Protein AF-A0A5S4SZH8-F1 (afdb_monomer)

Solvent-accessible surface area (backbone atoms only — not comparable to full-atom values): 5909 Å² total; per-residue (Å²): 107,88,93,47,60,58,50,59,39,38,87,80,72,43,78,50,62,31,69,68,38,47,53,33,30,76,71,68,37,63,52,30,41,37,55,54,35,24,40,46,24,41,41,71,73,55,36,64,82,75,85,69,84,72,64,98,80,58,86,76,79,76,76,56,67,66,58,53,10,47,53,42,17,24,72,74,69,75,52,72,50,57,67,59,53,52,50,51,52,54,49,51,51,56,67,70,68,68,79,127

Sequence (100 aa):
MGHRLGFTDPVRKIIALRVDVYDGMCNGEKEHQYTAAHELGHMVMHGEMVFARLEKNNPMGIVNVEVEADDFAVELLGFSSPAQEDMLHKLLARLTGRKK

pLDDT: mean 84.36, std 17.2, range [44.84, 98.44]

Radius of gyration: 17.03 Å; Cα contacts (8 Å, |Δi|>4): 103; chains: 1; bounding box: 46×29×55 Å

Secondary structure (DSSP, 8-state):
-TT-SEEEETTTTEEEE-HHHHHHHHTT-HHHHHHHHHHHHHHHHSSS-------TT-TT----HHHHHHHHHHHHHSS--HHHHHHHHHHHHHHHT---

Mean predicted aligned error: 7.77 Å

Foldseek 3Di:
DPPDQWAEDLQVRDTGGDPVLVVCCVVVNLQSLLSSQLNVQCNPVVSDPPPDDDPPPDPCPDDDSSVSSQVRSCVVPVDHRPVVVVVVVVVVCVVVVPDD

Structure (mmCIF, N/CA/C/O backbone):
data_AF-A0A5S4SZH8-F1
#
_entry.id   AF-A0A5S4SZH8-F1
#
loop_
_atom_site.group_PDB
_atom_site.id
_atom_site.type_symbol
_atom_site.label_atom_id
_atom_site.label_alt_id
_atom_site.label_comp_id
_atom_site.label_asym_id
_atom_site.label_entity_id
_atom_site.label_seq_id
_atom_site.pdbx_PDB_ins_code
_atom_site.Cartn_x
_atom_site.Cartn_y
_atom_site.Cartn_z
_atom_site.occupancy
_atom_site.B_iso_or_equiv
_atom_site.auth_seq_id
_atom_site.auth_comp_id
_atom_site.auth_asym_id
_atom_site.auth_atom_id
_atom_site.pdbx_PDB_model_num
ATOM 1 N N . MET A 1 1 ? -0.356 -16.792 -2.272 1.00 62.59 1 MET A N 1
ATOM 2 C CA . MET A 1 1 ? 0.729 -15.870 -1.862 1.00 62.59 1 MET A CA 1
ATOM 3 C C . MET A 1 1 ? 1.184 -16.059 -0.403 1.00 62.59 1 MET A C 1
ATOM 5 O O . MET A 1 1 ? 1.797 -15.156 0.143 1.00 62.59 1 MET A O 1
ATOM 9 N N . GLY A 1 2 ? 0.985 -17.223 0.242 1.00 73.50 2 GLY A N 1
ATOM 10 C CA . GLY A 1 2 ? 1.440 -17.431 1.631 1.00 73.50 2 GLY A CA 1
ATOM 11 C C . GLY A 1 2 ? 1.000 -16.301 2.575 1.00 73.50 2 GLY A C 1
ATOM 12 O O . GLY A 1 2 ? -0.142 -15.856 2.506 1.00 73.50 2 GLY A O 1
ATOM 13 N N . HIS A 1 3 ? 1.930 -15.800 3.391 1.00 79.81 3 HIS A N 1
ATOM 14 C CA . HIS A 1 3 ? 1.705 -14.670 4.302 1.00 79.81 3 HIS A CA 1
ATOM 15 C C . HIS A 1 3 ? 1.790 -13.280 3.646 1.00 79.81 3 HIS A C 1
ATOM 17 O O . HIS A 1 3 ? 1.555 -12.289 4.328 1.00 79.81 3 HIS A O 1
ATOM 23 N N . ARG A 1 4 ? 2.116 -13.179 2.350 1.00 84.62 4 ARG A N 1
ATOM 24 C CA . ARG A 1 4 ? 2.233 -11.887 1.657 1.00 84.62 4 ARG A CA 1
ATOM 25 C C . ARG A 1 4 ? 0.856 -11.372 1.240 1.00 84.62 4 ARG A C 1
ATOM 27 O O . ARG A 1 4 ? 0.045 -12.145 0.718 1.00 84.62 4 ARG A O 1
ATOM 34 N N . LEU A 1 5 ? 0.617 -10.088 1.494 1.00 89.19 5 LEU A N 1
ATOM 35 C CA . LEU A 1 5 ? -0.605 -9.371 1.114 1.00 89.19 5 LEU A CA 1
ATOM 36 C C . LEU A 1 5 ? -0.531 -8.876 -0.339 1.00 89.19 5 LEU A C 1
ATOM 38 O O . LEU A 1 5 ? -1.515 -8.961 -1.070 1.00 89.19 5 LEU A O 1
ATOM 42 N N . GLY A 1 6 ? 0.661 -8.469 -0.775 1.00 92.25 6 GLY A N 1
ATOM 43 C CA . GLY A 1 6 ? 0.991 -8.109 -2.147 1.00 92.25 6 GLY A CA 1
ATOM 44 C C . GLY A 1 6 ? 2.453 -8.417 -2.469 1.00 92.25 6 GLY A C 1
ATOM 45 O O . GLY A 1 6 ? 3.190 -8.958 -1.635 1.00 92.25 6 GLY A O 1
ATOM 46 N N . PHE A 1 7 ? 2.835 -8.176 -3.719 1.00 93.06 7 PHE A N 1
ATOM 47 C CA . PHE A 1 7 ? 4.221 -7.951 -4.103 1.00 93.06 7 PHE A CA 1
ATOM 48 C C . PHE A 1 7 ? 4.300 -7.086 -5.359 1.00 93.06 7 PHE A C 1
ATOM 50 O O . PHE A 1 7 ? 3.439 -7.156 -6.246 1.00 93.06 7 PHE A O 1
ATOM 57 N N . THR A 1 8 ? 5.420 -6.384 -5.477 1.00 91.69 8 THR A N 1
ATOM 58 C CA . THR A 1 8 ? 5.789 -5.610 -6.656 1.00 91.69 8 THR A CA 1
ATOM 59 C C . THR A 1 8 ? 7.061 -6.162 -7.285 1.00 91.69 8 THR A C 1
ATOM 61 O O . THR A 1 8 ? 8.057 -6.410 -6.609 1.00 91.69 8 THR A O 1
ATOM 64 N N . ASP A 1 9 ? 7.030 -6.365 -8.602 1.00 89.12 9 ASP A N 1
ATOM 65 C CA . ASP A 1 9 ? 8.202 -6.613 -9.442 1.00 89.12 9 ASP A CA 1
ATOM 66 C C . ASP A 1 9 ? 8.384 -5.405 -10.374 1.00 89.12 9 ASP A C 1
ATOM 68 O O . ASP A 1 9 ? 7.746 -5.329 -11.436 1.00 89.12 9 ASP A O 1
ATOM 72 N N . PRO A 1 10 ? 9.241 -4.440 -9.994 1.00 83.69 10 PRO A N 1
ATOM 73 C CA . PRO A 1 10 ? 9.403 -3.217 -10.763 1.00 83.69 10 PRO A CA 1
ATOM 74 C C . PRO A 1 10 ? 10.150 -3.423 -12.090 1.00 83.69 10 PRO A C 1
ATOM 76 O O . PRO A 1 10 ? 10.028 -2.593 -12.994 1.00 83.69 10 PRO A O 1
ATOM 79 N N . VAL A 1 11 ? 10.879 -4.537 -12.248 1.00 84.19 11 VAL A N 1
ATOM 80 C CA . VAL A 1 11 ? 11.571 -4.902 -13.497 1.00 84.19 11 VAL A CA 1
ATOM 81 C C . VAL A 1 11 ? 10.565 -5.420 -14.517 1.00 84.19 11 VAL A C 1
ATOM 83 O O . VAL A 1 11 ? 10.587 -5.015 -15.677 1.00 84.19 11 VAL A O 1
ATOM 86 N N . ARG A 1 12 ? 9.652 -6.296 -14.088 1.00 88.00 12 ARG A N 1
ATOM 87 C CA . ARG A 1 12 ? 8.589 -6.840 -14.947 1.00 88.00 12 ARG A CA 1
ATOM 88 C C . ARG A 1 12 ? 7.373 -5.926 -15.068 1.00 88.00 12 ARG A C 1
ATOM 90 O O . ARG A 1 12 ? 6.470 -6.251 -15.832 1.00 88.00 12 ARG A O 1
ATOM 97 N N . LYS A 1 13 ? 7.351 -4.810 -14.332 1.00 88.94 13 LYS A N 1
ATOM 98 C CA . LYS A 1 13 ? 6.219 -3.876 -14.236 1.00 88.94 13 LYS A CA 1
ATOM 99 C C . LYS A 1 13 ? 4.933 -4.577 -13.785 1.00 88.94 13 LYS A C 1
ATOM 101 O O . LYS A 1 13 ? 3.859 -4.353 -14.334 1.00 88.94 13 LYS A O 1
ATOM 106 N N . ILE A 1 14 ? 5.056 -5.439 -12.774 1.00 93.69 14 ILE A N 1
ATOM 107 C CA . ILE A 1 14 ? 3.942 -6.196 -12.194 1.00 93.69 14 ILE A CA 1
ATOM 108 C C . ILE A 1 14 ? 3.704 -5.734 -10.759 1.00 93.69 14 ILE A C 1
ATOM 110 O O . ILE A 1 14 ? 4.625 -5.740 -9.948 1.00 93.69 14 ILE A O 1
ATOM 114 N N . ILE A 1 15 ? 2.450 -5.411 -10.447 1.00 95.38 15 ILE A N 1
ATOM 115 C CA . ILE A 1 15 ? 1.922 -5.387 -9.080 1.00 95.38 15 ILE A CA 1
ATOM 116 C C . ILE A 1 15 ? 0.943 -6.549 -8.981 1.00 95.38 15 ILE A C 1
ATOM 118 O O . ILE A 1 15 ? 0.078 -6.711 -9.846 1.00 95.38 15 ILE A O 1
ATOM 122 N N . ALA A 1 16 ? 1.078 -7.370 -7.948 1.00 96.06 16 ALA A N 1
ATOM 123 C CA . ALA A 1 16 ? 0.172 -8.476 -7.705 1.00 96.06 16 ALA A CA 1
ATOM 124 C C . ALA A 1 16 ? -0.292 -8.457 -6.250 1.00 96.06 16 ALA A C 1
ATOM 126 O O . ALA A 1 16 ? 0.514 -8.512 -5.325 1.00 96.06 16 ALA A O 1
ATOM 127 N N . LEU A 1 17 ? -1.606 -8.426 -6.058 1.00 97.06 17 LEU A N 1
ATOM 128 C CA . LEU A 1 17 ? -2.243 -8.462 -4.746 1.00 97.06 17 LEU A CA 1
ATOM 129 C C . LEU A 1 17 ? -2.835 -9.848 -4.498 1.00 97.06 17 LEU A C 1
ATOM 131 O O . LEU A 1 17 ? -3.239 -10.551 -5.433 1.00 97.06 17 LEU A O 1
ATOM 135 N N . ARG A 1 18 ? -2.900 -10.255 -3.230 1.00 96.88 18 ARG A N 1
ATOM 136 C CA . ARG A 1 18 ? -3.698 -11.417 -2.837 1.00 96.88 18 ARG A CA 1
ATOM 137 C C . ARG A 1 18 ? -5.173 -11.097 -3.092 1.00 96.88 18 ARG A C 1
ATOM 139 O O . ARG A 1 18 ? -5.583 -9.949 -2.976 1.00 96.88 18 ARG A O 1
ATOM 146 N N . VAL A 1 19 ? -5.957 -12.101 -3.480 1.00 97.06 19 VAL A N 1
ATOM 147 C CA . VAL A 1 19 ? -7.336 -11.887 -3.957 1.00 97.06 19 VAL A CA 1
ATOM 148 C C . VAL A 1 19 ? -8.224 -11.161 -2.938 1.00 97.06 19 VAL A C 1
ATOM 150 O O . VAL A 1 19 ? -8.939 -10.245 -3.308 1.00 97.06 19 VAL A O 1
ATOM 153 N N . ASP A 1 20 ? -8.100 -11.490 -1.653 1.00 96.62 20 ASP A N 1
ATOM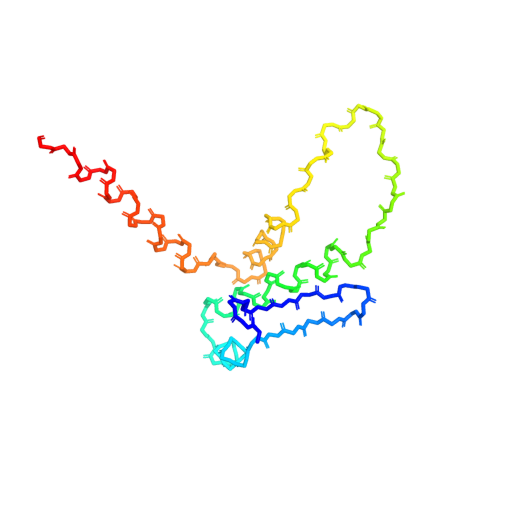 154 C CA . ASP A 1 20 ? -8.820 -10.833 -0.556 1.00 96.62 20 ASP A CA 1
ATOM 155 C C . ASP A 1 20 ? -8.425 -9.358 -0.387 1.00 96.62 20 ASP A C 1
ATOM 157 O O . ASP A 1 20 ? -9.284 -8.513 -0.156 1.00 96.62 20 ASP A O 1
ATOM 161 N N . VAL A 1 21 ? -7.140 -9.038 -0.554 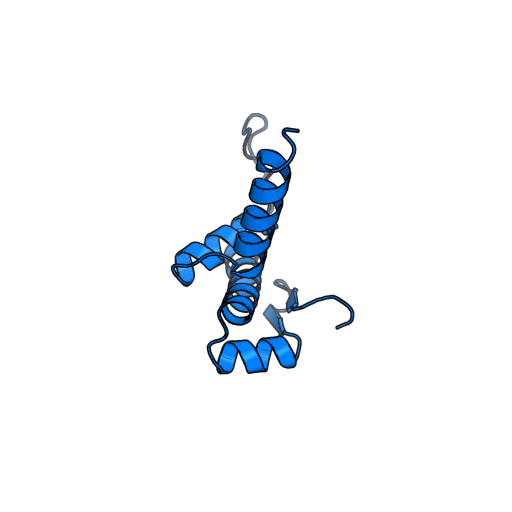1.00 97.31 21 VAL A N 1
ATOM 162 C CA . VAL A 1 21 ? -6.635 -7.658 -0.532 1.00 97.31 21 VAL A CA 1
ATOM 163 C C . VAL A 1 21 ? -7.134 -6.887 -1.751 1.00 97.31 21 VAL A C 1
ATOM 165 O O . VAL A 1 21 ? -7.554 -5.743 -1.621 1.00 97.31 21 VAL A O 1
ATOM 168 N N . TYR A 1 22 ? -7.124 -7.501 -2.936 1.00 97.75 22 TYR A N 1
ATOM 169 C CA . TYR A 1 22 ? -7.665 -6.880 -4.145 1.00 97.75 22 TYR A CA 1
ATOM 170 C C . TYR A 1 22 ? -9.159 -6.567 -3.991 1.00 97.75 22 TYR A C 1
ATOM 172 O O . TYR A 1 22 ? -9.570 -5.424 -4.189 1.00 97.75 22 TYR A O 1
ATOM 180 N N . ASP A 1 23 ? -9.955 -7.552 -3.574 1.00 98.31 23 ASP A N 1
ATOM 181 C CA . ASP A 1 23 ? -11.397 -7.395 -3.385 1.00 98.31 23 ASP A CA 1
ATOM 182 C C . ASP A 1 23 ? -11.699 -6.340 -2.314 1.00 98.31 23 ASP A C 1
ATOM 184 O O . ASP A 1 23 ? -12.528 -5.454 -2.522 1.00 98.31 23 ASP A O 1
ATOM 188 N N . GLY A 1 24 ? -10.991 -6.376 -1.183 1.00 98.31 24 GLY A N 1
ATOM 189 C CA . GLY A 1 24 ? -11.159 -5.394 -0.118 1.00 98.31 24 GLY A CA 1
ATOM 190 C C . GLY A 1 24 ? -10.734 -3.982 -0.528 1.00 98.31 24 GLY A C 1
ATOM 191 O O . GLY A 1 24 ? -11.440 -3.023 -0.220 1.00 98.31 24 GLY A O 1
ATOM 192 N N . MET A 1 25 ? -9.651 -3.831 -1.299 1.00 97.94 25 MET A N 1
ATOM 193 C CA . MET A 1 25 ? -9.267 -2.548 -1.901 1.00 97.94 25 MET A CA 1
ATOM 194 C C . MET A 1 25 ? -10.399 -2.014 -2.788 1.00 97.94 25 MET A C 1
ATOM 196 O O . MET A 1 25 ? -10.787 -0.852 -2.649 1.00 97.94 25 MET A O 1
ATOM 200 N N . CYS A 1 26 ? -10.953 -2.853 -3.671 1.00 98.12 26 CYS A N 1
ATOM 201 C CA . CYS A 1 26 ? -12.075 -2.494 -4.542 1.00 98.12 26 CYS A CA 1
ATOM 202 C C . CYS A 1 26 ? -13.347 -2.134 -3.757 1.00 98.12 26 CYS A C 1
ATOM 204 O O . CYS A 1 26 ? -14.111 -1.278 -4.199 1.00 98.12 26 CYS A O 1
ATOM 206 N N . ASN A 1 27 ? -13.547 -2.733 -2.583 1.00 98.38 27 ASN A N 1
ATOM 207 C CA . ASN A 1 27 ? -14.667 -2.448 -1.683 1.00 98.38 27 ASN A CA 1
ATOM 208 C C . ASN A 1 27 ? -14.440 -1.233 -0.763 1.00 98.38 27 ASN A C 1
ATOM 210 O O . ASN A 1 27 ? -15.333 -0.876 0.005 1.00 98.38 27 ASN A O 1
ATOM 214 N N . GLY A 1 28 ? -13.279 -0.575 -0.832 1.00 97.75 28 GLY A N 1
ATOM 215 C CA . GLY A 1 28 ? -12.978 0.615 -0.032 1.00 97.75 28 GLY A CA 1
ATOM 216 C C . GLY A 1 28 ? -12.443 0.327 1.373 1.00 97.75 28 GLY A C 1
ATOM 217 O O . GLY A 1 28 ? -12.486 1.198 2.242 1.00 97.75 28 GLY A O 1
ATOM 218 N N . GLU A 1 29 ? -11.939 -0.880 1.625 1.00 98.06 29 GLU A N 1
ATOM 219 C CA . GLU A 1 29 ? -11.314 -1.224 2.899 1.00 98.06 29 GLU A CA 1
ATOM 220 C C . GLU A 1 29 ? -9.945 -0.548 3.016 1.00 98.06 29 GLU A C 1
ATOM 222 O O . GLU A 1 29 ? -9.011 -0.859 2.277 1.00 98.06 29 GLU A O 1
ATOM 227 N N . LYS A 1 30 ? -9.820 0.377 3.974 1.00 97.94 30 LYS A N 1
ATOM 228 C CA . LYS A 1 30 ? -8.646 1.249 4.116 1.00 97.94 30 LYS A CA 1
ATOM 229 C C . LYS A 1 30 ? -7.313 0.504 4.206 1.00 97.94 30 LYS A C 1
ATOM 231 O O . LYS A 1 30 ? -6.363 0.909 3.552 1.00 97.94 30 LYS A O 1
ATOM 236 N N . GLU A 1 31 ? -7.232 -0.589 4.965 1.00 97.56 31 GLU A N 1
ATOM 237 C CA . GLU A 1 31 ? -5.983 -1.364 5.089 1.00 97.56 31 GLU A CA 1
ATOM 238 C C . GLU A 1 31 ? -5.552 -1.977 3.749 1.00 97.56 31 GLU A C 1
ATOM 240 O O . GLU A 1 31 ? -4.372 -2.004 3.398 1.00 97.56 31 GLU A O 1
ATOM 245 N N . HIS A 1 32 ? -6.520 -2.439 2.962 1.00 98.25 32 HIS A N 1
ATOM 246 C CA . HIS A 1 32 ? -6.259 -3.022 1.655 1.00 98.25 32 HIS A CA 1
ATOM 247 C C . HIS A 1 32 ? -5.936 -1.954 0.604 1.00 98.25 32 HIS A C 1
ATOM 249 O O . HIS A 1 32 ? -5.044 -2.161 -0.217 1.00 98.25 32 HIS A O 1
ATOM 255 N N . GLN A 1 33 ? -6.580 -0.784 0.674 1.00 98.44 33 GLN A N 1
ATOM 256 C CA . GLN A 1 33 ? -6.192 0.391 -0.113 1.00 98.44 33 GLN A CA 1
ATOM 257 C C . GLN A 1 33 ? -4.760 0.831 0.203 1.00 98.44 33 GLN A C 1
ATOM 259 O O . 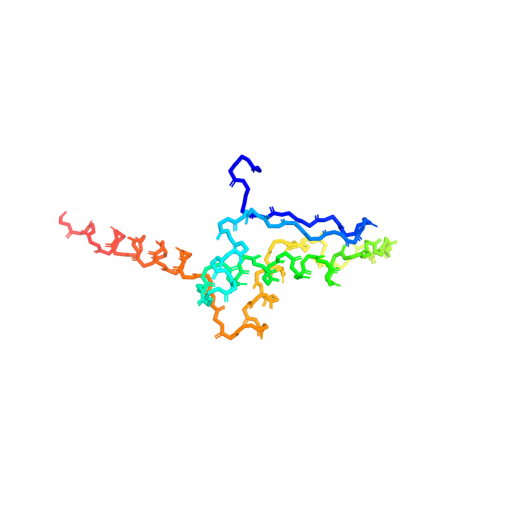GLN A 1 33 ? -3.979 1.050 -0.720 1.00 98.44 33 GLN A O 1
ATOM 264 N N . TYR A 1 34 ? -4.406 0.892 1.489 1.00 98.31 34 TYR A N 1
ATOM 265 C CA . TYR A 1 34 ? -3.054 1.201 1.946 1.00 98.31 34 TYR A CA 1
ATOM 266 C C . TYR A 1 34 ? -2.039 0.194 1.398 1.00 98.31 34 TYR A C 1
ATOM 268 O O . TYR A 1 34 ? -1.049 0.587 0.791 1.00 98.31 34 TYR A O 1
ATOM 276 N N . THR A 1 35 ? -2.329 -1.106 1.515 1.00 97.62 35 THR A N 1
ATOM 277 C CA . THR A 1 35 ? -1.467 -2.173 0.981 1.00 97.62 35 THR A CA 1
ATOM 278 C C . THR A 1 35 ? -1.236 -2.013 -0.525 1.00 97.62 35 THR A C 1
ATOM 280 O O . THR A 1 35 ? -0.112 -2.128 -1.000 1.00 97.62 35 THR A O 1
ATOM 283 N N . ALA A 1 36 ? -2.282 -1.723 -1.301 1.00 97.88 36 ALA A N 1
ATOM 284 C CA . ALA A 1 36 ? -2.143 -1.521 -2.740 1.00 97.88 36 ALA A CA 1
ATOM 285 C C . ALA A 1 36 ? -1.350 -0.253 -3.095 1.00 97.88 36 ALA A C 1
ATOM 287 O O . ALA A 1 36 ? -0.561 -0.267 -4.040 1.00 97.88 36 ALA A O 1
ATOM 288 N N . ALA A 1 37 ? -1.541 0.831 -2.339 1.00 98.00 37 ALA A N 1
ATOM 289 C CA . ALA A 1 37 ? -0.793 2.070 -2.515 1.00 98.00 37 ALA A CA 1
ATOM 290 C C . ALA A 1 37 ? 0.692 1.908 -2.153 1.00 98.00 37 ALA A C 1
ATOM 292 O O . ALA A 1 37 ? 1.538 2.439 -2.866 1.00 98.00 37 ALA A O 1
ATOM 293 N N . HIS A 1 38 ? 1.012 1.120 -1.125 1.00 96.94 38 HIS A N 1
ATOM 294 C CA . HIS A 1 38 ? 2.384 0.761 -0.761 1.00 96.94 38 HIS A CA 1
ATOM 295 C C . HIS A 1 38 ? 3.098 0.047 -1.924 1.00 96.94 38 HIS A C 1
ATOM 297 O O . HIS A 1 38 ? 4.166 0.464 -2.371 1.00 96.94 38 HIS A O 1
ATOM 303 N N . GLU A 1 39 ? 2.465 -0.975 -2.507 1.00 96.31 39 GLU A N 1
ATOM 304 C CA . GLU A 1 39 ? 3.013 -1.693 -3.668 1.00 96.31 39 GLU A CA 1
ATOM 305 C C . GLU A 1 39 ? 3.147 -0.779 -4.906 1.00 96.31 39 GLU A C 1
ATOM 307 O O . GLU A 1 39 ? 4.119 -0.846 -5.665 1.00 96.31 39 GLU A O 1
ATOM 312 N N . LEU A 1 40 ? 2.213 0.159 -5.094 1.00 95.81 40 LEU A N 1
ATOM 313 C CA . LEU A 1 40 ? 2.343 1.193 -6.122 1.00 95.81 40 LEU A CA 1
ATOM 314 C C . LEU A 1 40 ? 3.540 2.121 -5.858 1.00 95.81 40 LEU A C 1
ATOM 316 O O . LEU A 1 40 ? 4.254 2.457 -6.804 1.00 95.81 40 LEU A O 1
ATOM 320 N N . GLY A 1 41 ? 3.797 2.485 -4.602 1.00 93.50 41 GLY A N 1
ATOM 321 C CA . GLY A 1 41 ? 4.971 3.257 -4.193 1.00 93.50 41 GLY A CA 1
ATOM 322 C C . GLY A 1 41 ? 6.266 2.564 -4.596 1.00 93.50 41 GLY A C 1
ATOM 323 O O . GLY A 1 41 ? 7.114 3.173 -5.251 1.00 93.50 41 GLY A O 1
ATOM 324 N N . HIS A 1 42 ? 6.374 1.255 -4.351 1.00 91.56 42 HIS A N 1
ATOM 325 C CA . HIS A 1 42 ? 7.496 0.459 -4.853 1.00 91.56 42 HIS A CA 1
ATOM 326 C C . HIS A 1 42 ? 7.663 0.539 -6.375 1.00 91.56 42 HIS A C 1
ATOM 328 O O . HIS A 1 42 ? 8.784 0.679 -6.867 1.00 91.56 42 HIS A O 1
ATOM 334 N N . MET A 1 43 ? 6.572 0.467 -7.139 1.00 91.81 43 MET A N 1
ATOM 335 C CA . MET A 1 43 ? 6.630 0.538 -8.602 1.00 91.81 43 MET A CA 1
ATOM 336 C C . MET A 1 43 ? 7.099 1.909 -9.101 1.00 91.81 43 MET A C 1
ATOM 338 O O . MET A 1 43 ? 7.886 1.986 -10.047 1.00 91.81 43 MET A O 1
ATOM 342 N N . VAL A 1 44 ? 6.595 2.983 -8.492 1.00 90.44 44 VAL A N 1
ATOM 343 C CA . VAL A 1 44 ? 6.838 4.367 -8.918 1.00 90.44 44 VAL A CA 1
ATOM 344 C C . VAL A 1 44 ? 8.223 4.843 -8.491 1.00 90.44 44 VAL A C 1
ATOM 346 O O . VAL A 1 44 ? 8.948 5.411 -9.304 1.00 90.44 44 VAL A O 1
ATOM 349 N N . MET A 1 45 ? 8.601 4.604 -7.236 1.00 85.75 45 MET A N 1
ATOM 350 C CA . MET A 1 45 ? 9.813 5.166 -6.633 1.00 85.75 45 MET A CA 1
ATOM 351 C C . MET A 1 45 ? 11.034 4.267 -6.825 1.00 85.75 45 MET A C 1
ATOM 353 O O . MET A 1 45 ? 12.146 4.762 -6.985 1.00 85.75 45 MET A O 1
ATOM 357 N N . HIS A 1 46 ? 10.837 2.945 -6.859 1.00 83.06 46 HIS A N 1
ATOM 358 C CA . HIS A 1 46 ? 11.925 1.959 -6.930 1.00 83.06 46 HIS A CA 1
ATOM 359 C C . HIS A 1 46 ? 11.937 1.193 -8.269 1.00 83.06 46 HIS A C 1
ATOM 361 O O . HIS A 1 46 ? 12.658 0.207 -8.434 1.00 83.06 46 HIS A O 1
ATOM 367 N N . GLY A 1 47 ? 11.150 1.674 -9.243 1.00 67.31 47 GLY A N 1
ATOM 368 C CA . GLY A 1 47 ? 10.962 1.136 -10.595 1.00 67.31 47 GLY A CA 1
ATOM 369 C C . GLY A 1 47 ? 12.215 1.038 -11.455 1.00 67.31 47 GLY A C 1
ATOM 370 O O . GLY A 1 47 ? 12.283 0.200 -12.358 1.00 67.31 47 GLY A O 1
ATOM 371 N N . GLU A 1 48 ? 13.191 1.890 -11.169 1.00 61.09 48 GLU A N 1
ATOM 372 C CA . GLU A 1 48 ? 14.495 1.929 -11.806 1.00 61.09 48 GLU A CA 1
ATOM 373 C C . GLU A 1 48 ? 15.514 2.155 -10.692 1.00 61.09 48 GLU A C 1
ATOM 375 O O . GLU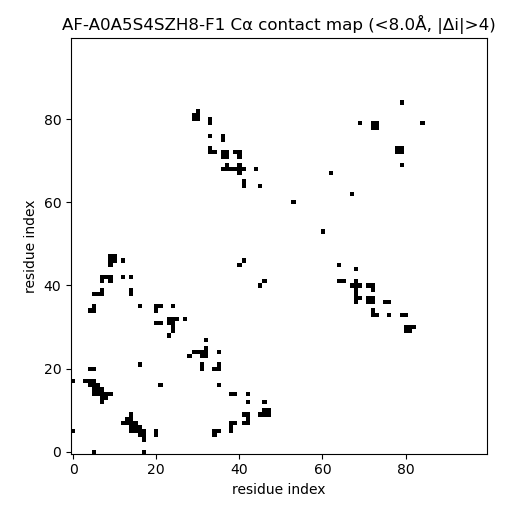 A 1 48 ? 15.648 3.265 -10.181 1.00 61.09 48 GLU A O 1
ATOM 380 N N . MET A 1 49 ? 16.245 1.112 -10.283 1.00 54.44 49 MET A N 1
ATOM 381 C CA . MET A 1 49 ? 17.483 1.336 -9.536 1.00 54.44 49 MET A CA 1
ATOM 382 C C . MET A 1 49 ? 18.450 2.056 -10.478 1.00 54.44 49 MET A C 1
ATOM 384 O O . MET A 1 49 ? 19.224 1.431 -11.206 1.00 54.44 49 MET A O 1
ATOM 388 N N . VAL A 1 50 ? 18.392 3.386 -10.497 1.00 47.88 50 VAL A N 1
ATOM 389 C CA . VAL A 1 50 ? 19.440 4.204 -11.088 1.00 47.88 50 VAL A CA 1
ATOM 390 C C . VAL A 1 50 ? 20.668 3.971 -10.214 1.00 47.88 50 VAL A C 1
ATOM 392 O O . VAL A 1 50 ? 20.787 4.530 -9.127 1.00 47.88 50 VAL A O 1
ATOM 395 N N . PHE A 1 51 ? 21.585 3.111 -10.666 1.00 44.84 51 PHE A N 1
ATOM 396 C CA . PHE A 1 51 ? 22.905 2.925 -10.058 1.00 44.84 51 PHE A CA 1
ATOM 397 C C . PHE A 1 51 ? 23.768 4.180 -10.290 1.00 44.84 51 PHE A C 1
ATOM 399 O O . PHE A 1 51 ? 24.815 4.135 -10.935 1.00 44.84 51 PHE A O 1
ATOM 406 N N . ALA A 1 52 ? 23.323 5.336 -9.800 1.00 49.25 52 ALA A N 1
ATOM 407 C CA . ALA A 1 52 ? 24.137 6.532 -9.730 1.00 49.25 52 ALA A CA 1
ATOM 408 C C . ALA A 1 52 ? 25.089 6.379 -8.542 1.00 49.25 52 ALA A C 1
ATOM 410 O O . ALA A 1 52 ? 24.677 6.193 -7.397 1.00 49.25 52 ALA A O 1
ATOM 411 N N . ARG A 1 53 ? 26.393 6.434 -8.814 1.00 45.84 53 ARG A N 1
ATOM 412 C CA . ARG A 1 53 ? 27.426 6.436 -7.778 1.00 45.84 53 ARG A CA 1
ATOM 413 C C . ARG A 1 53 ? 27.253 7.700 -6.930 1.00 45.84 53 ARG A C 1
ATOM 415 O O . ARG A 1 53 ? 27.551 8.791 -7.403 1.00 45.84 53 ARG A O 1
ATOM 422 N N . LEU A 1 54 ? 26.766 7.556 -5.700 1.00 55.16 54 LEU A N 1
ATOM 423 C CA . LEU A 1 54 ? 26.681 8.667 -4.752 1.00 55.16 54 LEU A CA 1
ATOM 424 C C . LEU A 1 54 ? 28.094 9.124 -4.360 1.00 55.16 54 LEU A C 1
ATOM 426 O O . LEU A 1 54 ? 29.013 8.306 -4.238 1.00 55.16 54 LEU A O 1
ATOM 430 N N . GLU A 1 55 ? 28.283 10.433 -4.175 1.00 51.94 55 GLU A N 1
ATOM 431 C CA . GLU A 1 55 ? 29.540 10.958 -3.646 1.00 51.94 55 GLU A CA 1
ATOM 432 C C . GLU A 1 55 ? 29.851 10.337 -2.279 1.00 51.94 55 GLU A C 1
ATOM 434 O O . GLU A 1 55 ? 28.963 10.110 -1.458 1.00 51.94 55 GLU A O 1
ATOM 439 N N . LYS A 1 56 ? 31.142 10.087 -2.027 1.00 52.94 56 LYS A N 1
ATOM 440 C CA . LYS A 1 56 ? 31.664 9.313 -0.885 1.00 52.94 56 LYS A CA 1
ATOM 441 C C . LYS A 1 56 ? 31.260 9.857 0.502 1.00 52.94 56 LYS A C 1
ATOM 443 O O . LYS A 1 56 ? 31.461 9.162 1.490 1.00 52.94 56 LYS A O 1
ATOM 448 N N . ASN A 1 57 ? 30.702 11.069 0.556 1.00 51.72 57 ASN A N 1
ATOM 449 C CA . ASN A 1 57 ? 30.312 11.791 1.766 1.00 51.72 57 ASN A CA 1
ATOM 450 C C . ASN A 1 57 ? 28.813 12.125 1.833 1.00 51.72 57 ASN A C 1
ATOM 452 O O . ASN A 1 57 ? 28.440 12.988 2.623 1.00 51.72 57 ASN A O 1
ATOM 456 N N . ASN A 1 58 ? 27.946 11.491 1.035 1.00 50.62 58 ASN A N 1
ATOM 457 C CA . ASN A 1 58 ? 26.508 11.687 1.199 1.00 50.62 58 ASN A CA 1
ATOM 458 C C . ASN A 1 58 ? 25.959 10.736 2.287 1.00 50.62 58 ASN A C 1
ATOM 460 O O . ASN A 1 58 ? 25.906 9.528 2.050 1.00 50.62 58 ASN A O 1
ATOM 464 N N . PRO A 1 59 ? 25.539 11.228 3.471 1.00 47.62 59 PRO A N 1
ATOM 465 C CA . PRO A 1 59 ? 24.961 10.390 4.526 1.00 47.62 59 PRO A CA 1
ATOM 466 C C . PRO A 1 59 ? 23.599 9.775 4.149 1.00 47.62 59 PRO A C 1
ATOM 468 O O . PRO A 1 59 ? 23.101 8.927 4.881 1.00 47.62 59 PRO A O 1
ATOM 471 N N . MET A 1 60 ? 23.023 10.134 2.994 1.00 47.41 60 MET A N 1
ATOM 472 C CA . MET A 1 60 ? 21.753 9.610 2.453 1.00 47.41 60 MET A CA 1
ATOM 473 C C . MET A 1 60 ? 21.796 8.130 2.007 1.00 47.41 60 MET A C 1
ATOM 475 O O . MET A 1 60 ? 20.884 7.652 1.345 1.00 47.41 60 MET A O 1
ATOM 479 N N . GLY A 1 61 ? 22.859 7.388 2.317 1.00 50.97 61 GLY A N 1
ATOM 480 C CA . GLY A 1 61 ? 23.124 6.058 1.754 1.00 50.97 61 GLY A CA 1
ATOM 481 C C . GLY A 1 61 ? 22.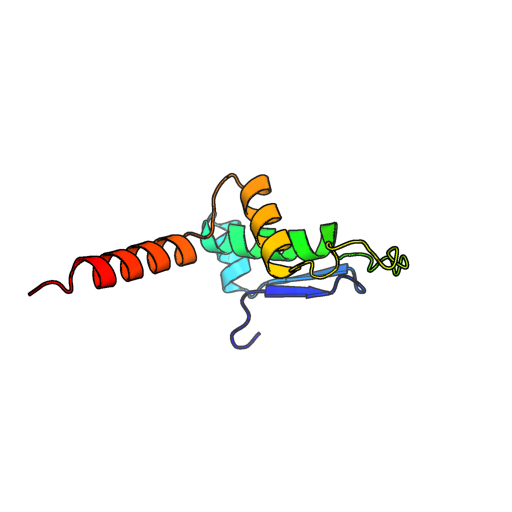346 4.884 2.359 1.00 50.97 61 GLY A C 1
ATOM 482 O O . GLY A 1 61 ? 22.650 3.744 2.017 1.00 50.97 61 GLY A O 1
ATOM 483 N N . ILE A 1 62 ? 21.384 5.119 3.254 1.00 53.66 62 ILE A N 1
ATOM 484 C CA . ILE A 1 62 ? 20.502 4.069 3.788 1.00 53.66 62 ILE A CA 1
ATOM 485 C C . ILE A 1 62 ? 19.059 4.542 3.620 1.00 53.66 62 ILE A C 1
ATOM 487 O O . ILE A 1 62 ? 18.380 4.899 4.578 1.00 53.66 62 ILE A O 1
ATOM 491 N N . VAL A 1 63 ? 18.617 4.606 2.368 1.00 64.56 63 VAL A N 1
ATOM 492 C CA . VAL A 1 63 ? 17.200 4.757 2.041 1.00 64.56 63 VAL A CA 1
ATOM 493 C C . VAL A 1 63 ? 16.480 3.474 2.456 1.00 64.56 63 VAL A C 1
ATOM 495 O O . VAL A 1 63 ? 16.880 2.378 2.055 1.00 64.56 63 VAL A O 1
ATOM 498 N N . ASN A 1 64 ? 15.445 3.600 3.286 1.00 82.19 64 ASN A N 1
ATOM 499 C CA . ASN A 1 64 ? 14.589 2.476 3.640 1.00 82.19 64 ASN A CA 1
ATOM 500 C C . ASN A 1 64 ? 13.400 2.438 2.675 1.00 82.19 64 ASN A C 1
ATOM 502 O O . ASN A 1 64 ? 12.408 3.128 2.884 1.00 82.19 64 ASN A O 1
ATOM 506 N N . VAL A 1 65 ? 13.527 1.619 1.630 1.00 85.12 65 VAL A N 1
ATOM 507 C CA . VAL A 1 65 ? 12.536 1.463 0.549 1.00 85.12 65 VAL A CA 1
ATOM 508 C C . VAL A 1 65 ? 11.130 1.096 1.038 1.00 85.12 65 VAL A C 1
ATOM 510 O O . VAL A 1 65 ? 10.151 1.397 0.367 1.00 85.12 65 VAL A O 1
ATOM 513 N N . GLU A 1 66 ? 11.008 0.460 2.201 1.00 88.94 66 GLU A N 1
ATOM 514 C CA . GLU A 1 66 ? 9.706 0.137 2.796 1.00 88.94 66 GLU A CA 1
ATOM 515 C C . GLU A 1 66 ? 9.060 1.386 3.407 1.00 88.94 66 GLU A C 1
ATOM 517 O O . GLU A 1 66 ? 7.875 1.627 3.212 1.00 88.94 66 GLU A O 1
ATOM 522 N N . VAL A 1 67 ? 9.860 2.219 4.088 1.00 91.25 67 VAL A N 1
ATOM 523 C CA . VAL A 1 67 ? 9.387 3.476 4.691 1.00 91.25 67 VAL A CA 1
ATOM 524 C C . VAL A 1 67 ? 8.989 4.470 3.610 1.00 91.25 67 VAL A C 1
ATOM 526 O O . VAL A 1 67 ? 7.946 5.094 3.722 1.00 91.25 67 VAL A O 1
ATOM 529 N N . GLU A 1 68 ? 9.762 4.577 2.529 1.00 91.75 68 GLU A N 1
ATOM 530 C CA . GLU A 1 68 ? 9.394 5.450 1.408 1.00 91.75 68 GLU A CA 1
ATOM 531 C C . GLU A 1 68 ? 8.104 4.995 0.709 1.00 91.75 68 GLU A C 1
ATOM 533 O O . GLU A 1 68 ? 7.306 5.828 0.284 1.00 91.75 68 GLU A O 1
ATOM 538 N N . ALA A 1 69 ? 7.865 3.682 0.614 1.00 93.44 69 ALA A N 1
ATOM 539 C CA . ALA A 1 69 ? 6.615 3.147 0.077 1.00 93.44 69 ALA A CA 1
ATOM 540 C C . ALA A 1 69 ? 5.420 3.381 1.016 1.00 93.44 69 ALA A C 1
ATOM 542 O O . ALA A 1 69 ? 4.323 3.684 0.544 1.00 93.44 69 ALA A O 1
ATOM 543 N N . ASP A 1 70 ? 5.633 3.288 2.329 1.00 95.38 70 ASP A N 1
ATOM 544 C CA . ASP A 1 70 ? 4.646 3.661 3.344 1.00 95.38 70 ASP A CA 1
ATOM 545 C C . ASP A 1 70 ? 4.315 5.160 3.278 1.00 95.38 70 ASP A C 1
ATOM 547 O O . ASP A 1 70 ? 3.143 5.527 3.184 1.00 95.38 70 ASP A O 1
ATOM 551 N N . ASP A 1 71 ? 5.329 6.026 3.230 1.00 95.25 71 ASP A N 1
ATOM 552 C CA . ASP A 1 71 ? 5.164 7.477 3.099 1.00 95.25 71 ASP A CA 1
ATOM 553 C C . ASP A 1 71 ? 4.412 7.826 1.807 1.00 95.25 71 ASP A C 1
ATOM 555 O O . ASP A 1 71 ? 3.465 8.612 1.821 1.00 95.25 71 ASP A O 1
ATOM 559 N N . PHE A 1 72 ? 4.757 7.180 0.689 1.00 96.00 72 PHE A N 1
ATOM 560 C CA . PHE A 1 72 ? 4.015 7.318 -0.563 1.00 96.00 72 PHE A CA 1
ATOM 561 C C . PHE A 1 72 ? 2.537 6.946 -0.401 1.00 96.00 72 PHE A C 1
ATOM 563 O O . PHE A 1 72 ? 1.666 7.665 -0.893 1.00 96.00 72 PHE A O 1
ATOM 570 N N . ALA A 1 73 ? 2.237 5.837 0.279 1.00 97.56 73 ALA A N 1
ATOM 571 C CA . ALA A 1 73 ? 0.865 5.395 0.500 1.00 97.56 73 ALA A CA 1
ATOM 572 C C . ALA A 1 73 ? 0.071 6.408 1.339 1.00 97.56 73 ALA A C 1
ATOM 574 O O . ALA A 1 73 ? -1.072 6.723 0.995 1.00 97.56 73 ALA A O 1
ATOM 575 N N . VAL A 1 74 ? 0.689 6.958 2.389 1.00 97.62 74 VAL A N 1
ATOM 576 C CA . VAL A 1 74 ? 0.098 7.997 3.245 1.00 97.62 74 VAL A CA 1
ATOM 577 C C . VAL A 1 74 ? -0.207 9.255 2.444 1.00 97.62 74 VAL A C 1
ATOM 579 O O . VAL A 1 74 ? -1.337 9.741 2.482 1.00 97.62 74 VAL A O 1
ATOM 582 N N . GLU A 1 75 ? 0.767 9.766 1.695 1.00 97.94 75 GLU A N 1
ATOM 583 C CA . GLU A 1 75 ? 0.613 10.996 0.913 1.00 97.94 75 GLU A CA 1
ATOM 584 C C . GLU A 1 75 ? -0.407 10.831 -0.223 1.00 97.94 75 GLU A C 1
ATOM 586 O O . GLU A 1 75 ? -1.171 11.751 -0.521 1.00 97.94 75 GLU A O 1
ATOM 591 N N . LEU A 1 76 ? -0.481 9.644 -0.836 1.00 98.06 76 LEU A N 1
ATOM 592 C CA . LEU A 1 76 ? -1.447 9.354 -1.894 1.00 98.06 76 LEU A CA 1
ATOM 593 C C . LEU A 1 76 ? -2.887 9.248 -1.370 1.00 98.06 76 LEU A C 1
ATOM 595 O O . LEU A 1 76 ? -3.819 9.701 -2.036 1.00 98.06 76 LEU A O 1
ATOM 599 N N . LEU A 1 77 ? -3.087 8.608 -0.215 1.00 97.75 77 LEU A N 1
ATOM 600 C CA . LEU A 1 77 ? -4.418 8.269 0.303 1.00 97.75 77 LEU A CA 1
ATOM 601 C C . LEU A 1 77 ? -4.946 9.257 1.351 1.00 97.75 77 LEU A C 1
ATOM 603 O O . LEU A 1 77 ? -6.154 9.305 1.596 1.00 97.75 77 LEU A O 1
ATOM 607 N N . GLY A 1 78 ? -4.064 10.026 1.988 1.00 97.75 78 GLY A N 1
ATOM 608 C CA . GLY A 1 78 ? -4.390 10.915 3.102 1.00 97.75 78 GLY A CA 1
ATOM 609 C C . GLY A 1 78 ? -4.662 10.192 4.426 1.00 97.75 78 GLY A C 1
ATOM 610 O O . GLY A 1 78 ? -5.283 10.774 5.318 1.00 97.75 78 GLY A O 1
ATOM 611 N N . PHE A 1 79 ? -4.256 8.925 4.562 1.00 97.06 79 PHE A N 1
ATOM 612 C CA . PHE A 1 79 ? -4.347 8.156 5.807 1.00 97.06 79 PHE A CA 1
ATOM 613 C C . PHE A 1 79 ? -3.248 7.087 5.904 1.00 97.06 79 PHE A C 1
ATOM 615 O O . PH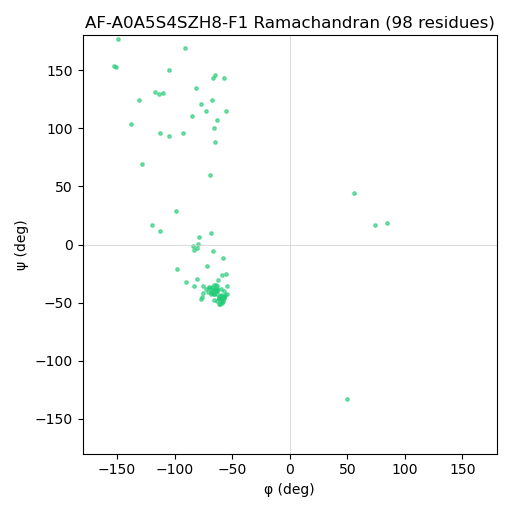E A 1 79 ? -2.796 6.563 4.887 1.00 97.06 79 PHE A O 1
ATOM 622 N N . SER A 1 80 ? -2.865 6.732 7.132 1.00 95.75 80 SER A N 1
ATOM 623 C CA . SER A 1 80 ? -1.889 5.672 7.428 1.00 95.75 80 SER A CA 1
ATOM 624 C C . SER A 1 80 ? -2.556 4.308 7.620 1.00 95.75 80 SER A C 1
ATOM 626 O O . SER A 1 80 ? -3.779 4.234 7.724 1.00 95.75 80 SER A O 1
ATOM 628 N N . SER A 1 81 ? -1.771 3.223 7.676 1.00 95.69 81 SER A N 1
ATOM 629 C CA . SER A 1 81 ? -2.279 1.856 7.895 1.00 95.69 81 SER A CA 1
ATOM 630 C C . SER A 1 81 ? -3.122 1.766 9.180 1.00 95.69 81 SER A C 1
ATOM 632 O O . SER A 1 81 ? -2.573 1.892 10.285 1.00 95.69 81 SER A O 1
ATOM 634 N N . PRO A 1 82 ? -4.439 1.487 9.075 1.00 95.00 82 PRO A N 1
ATOM 635 C CA . PRO A 1 82 ? -5.278 1.258 10.250 1.00 95.00 82 PRO A CA 1
ATOM 636 C C . PRO A 1 82 ? -4.753 0.162 11.190 1.00 95.00 82 PRO A C 1
ATOM 638 O O . PRO A 1 82 ? -4.889 0.272 12.410 1.00 95.00 82 PRO A O 1
ATOM 641 N N . ALA A 1 83 ? -4.148 -0.901 10.652 1.00 90.88 83 ALA A N 1
ATOM 642 C CA . ALA A 1 83 ? -3.588 -1.993 11.441 1.00 90.88 83 ALA A CA 1
ATOM 643 C C . ALA A 1 83 ? -2.352 -1.556 12.242 1.00 90.88 83 ALA A C 1
ATOM 645 O O . ALA A 1 83 ? -2.212 -1.936 13.410 1.00 90.88 83 ALA A O 1
ATOM 646 N N . GLN A 1 84 ? -1.471 -0.745 11.647 1.00 89.31 84 GLN A N 1
ATOM 647 C CA . GLN A 1 84 ? -0.319 -0.180 12.354 1.00 89.31 84 GLN A CA 1
ATOM 648 C C . GLN A 1 84 ? -0.760 0.800 13.453 1.00 89.31 84 GLN A C 1
ATOM 650 O O . GLN A 1 84 ? -0.250 0.728 14.575 1.00 89.31 84 GLN A O 1
ATOM 655 N N . GLU A 1 85 ? -1.741 1.663 13.174 1.00 91.94 85 GLU A N 1
ATOM 656 C CA . GLU A 1 85 ? -2.305 2.596 14.160 1.00 91.94 85 GLU A CA 1
ATOM 657 C C . GLU A 1 85 ? -2.916 1.857 15.363 1.00 91.94 85 GLU A C 1
ATOM 659 O O . GLU A 1 85 ? -2.609 2.166 16.520 1.00 91.94 85 GLU A O 1
ATOM 664 N N . ASP A 1 86 ? -3.722 0.821 15.112 1.00 91.94 86 ASP A N 1
ATOM 665 C CA . ASP A 1 86 ? -4.321 -0.013 16.158 1.00 91.94 86 ASP A CA 1
ATOM 666 C C . ASP A 1 86 ? -3.256 -0.756 16.988 1.00 91.94 86 ASP A C 1
ATOM 668 O O . ASP A 1 86 ? -3.340 -0.824 18.221 1.00 91.94 86 ASP A O 1
ATOM 672 N N . MET A 1 87 ? -2.199 -1.266 16.345 1.00 90.75 87 MET A N 1
ATOM 673 C CA . MET A 1 87 ? -1.065 -1.882 17.040 1.00 90.75 87 MET A CA 1
ATOM 674 C C . MET A 1 87 ? -0.354 -0.883 17.962 1.00 90.75 87 MET A C 1
ATOM 676 O O . MET A 1 87 ? -0.083 -1.210 19.125 1.00 90.75 87 MET A O 1
ATOM 680 N N . LEU A 1 88 ? -0.071 0.326 17.471 1.00 88.06 88 LEU A N 1
ATOM 681 C CA . LEU A 1 88 ? 0.583 1.381 18.244 1.00 88.06 88 LEU A CA 1
ATOM 682 C C . 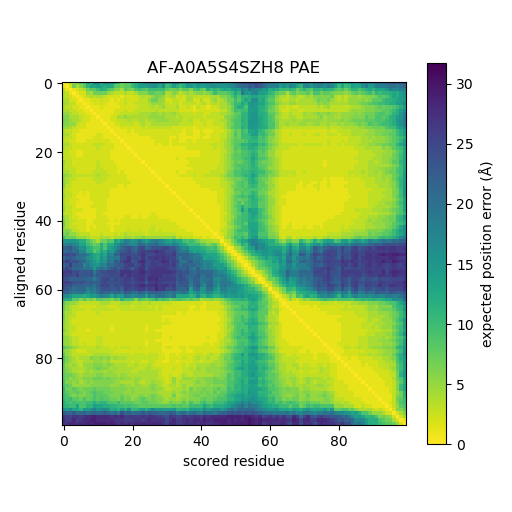LEU A 1 88 ? -0.267 1.779 19.454 1.00 88.06 88 LEU A C 1
ATOM 684 O O . LEU A 1 88 ? 0.239 1.831 20.579 1.00 88.06 88 LEU A O 1
ATOM 688 N N . HIS A 1 89 ? -1.571 1.971 19.258 1.00 90.75 89 HIS A N 1
ATOM 689 C CA . HIS A 1 89 ? -2.514 2.264 20.337 1.00 90.75 89 HIS A CA 1
ATOM 690 C C . HIS A 1 89 ? -2.518 1.171 21.415 1.00 90.75 89 HIS A C 1
ATOM 692 O O . HIS A 1 89 ? -2.412 1.467 22.611 1.00 90.75 89 HIS A O 1
ATOM 698 N N . LYS A 1 90 ? -2.568 -0.107 21.018 1.00 90.81 90 LYS A N 1
ATOM 699 C CA . LYS A 1 90 ? -2.516 -1.249 21.949 1.00 90.81 90 LYS A CA 1
ATOM 700 C C . LYS A 1 90 ? -1.196 -1.320 22.714 1.00 90.81 90 LYS A C 1
ATOM 702 O O . LYS A 1 90 ? -1.198 -1.654 23.903 1.00 90.81 90 LYS A O 1
ATOM 707 N N . LEU A 1 91 ? -0.071 -1.021 22.065 1.00 89.94 91 LEU A N 1
ATOM 708 C CA . LEU A 1 91 ? 1.242 -1.008 22.710 1.00 89.94 91 LEU A CA 1
ATOM 709 C C . LEU A 1 91 ? 1.330 0.107 23.757 1.00 89.94 91 LEU A C 1
ATOM 711 O O . LEU A 1 91 ? 1.713 -0.157 24.899 1.00 89.94 91 LEU A O 1
ATOM 715 N N . LEU A 1 92 ? 0.914 1.323 23.402 1.00 91.19 92 LEU A N 1
ATOM 716 C CA . LEU A 1 92 ? 0.895 2.466 24.315 1.00 91.19 92 LEU A CA 1
ATOM 717 C C . LEU A 1 92 ? 0.009 2.194 25.534 1.00 91.19 92 LEU A C 1
ATOM 719 O O . LEU A 1 92 ? 0.446 2.422 26.660 1.00 91.19 92 LEU A O 1
ATOM 723 N N . ALA A 1 93 ? -1.182 1.621 25.340 1.00 90.31 93 ALA A N 1
ATOM 724 C CA . ALA A 1 93 ? -2.071 1.239 26.438 1.00 90.31 93 ALA A CA 1
ATOM 725 C C . ALA A 1 93 ? -1.427 0.222 27.401 1.00 90.31 93 ALA A C 1
ATOM 727 O O . ALA A 1 93 ? -1.596 0.309 28.617 1.00 90.31 93 ALA A O 1
ATOM 728 N N . ARG A 1 94 ? -0.646 -0.735 26.882 1.00 90.31 94 ARG A N 1
ATOM 729 C CA . ARG A 1 94 ? 0.088 -1.712 27.708 1.00 90.31 94 ARG A CA 1
ATOM 730 C C . ARG A 1 94 ? 1.240 -1.083 28.487 1.00 90.31 94 ARG A C 1
ATOM 732 O O . ARG A 1 94 ? 1.497 -1.500 29.615 1.00 90.31 94 ARG A O 1
ATOM 739 N N . LEU A 1 95 ? 1.934 -0.112 27.897 1.00 89.56 95 LEU A N 1
ATOM 740 C CA . LEU A 1 95 ? 3.043 0.596 28.540 1.00 89.56 95 LEU A CA 1
ATOM 741 C C . LEU A 1 95 ? 2.548 1.552 29.633 1.00 89.56 95 LEU A C 1
ATOM 743 O O . LEU A 1 95 ? 3.162 1.640 30.695 1.00 89.56 95 LEU A O 1
ATOM 747 N N . THR A 1 96 ? 1.415 2.221 29.415 1.00 86.50 96 THR A N 1
ATOM 748 C CA . THR A 1 96 ? 0.813 3.143 30.392 1.00 86.50 96 THR A CA 1
ATOM 749 C C . THR A 1 96 ? 0.010 2.419 31.478 1.00 86.50 96 THR A C 1
ATOM 751 O O . THR A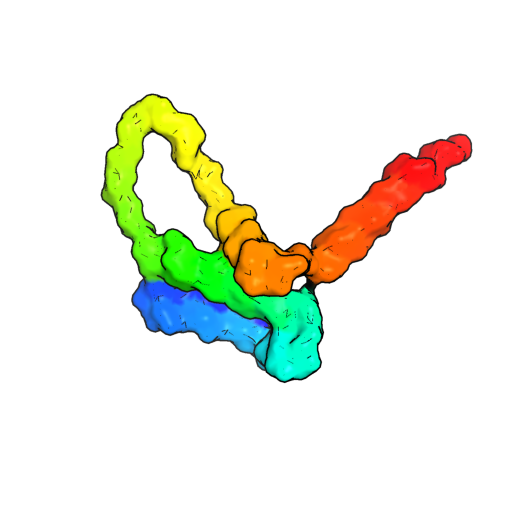 1 96 ? -0.022 2.878 32.618 1.00 86.50 96 THR A O 1
ATOM 754 N N . GLY A 1 97 ? -0.569 1.252 31.174 1.00 69.75 97 GLY A N 1
ATOM 755 C CA . GLY A 1 97 ? -1.354 0.429 32.103 1.00 69.75 97 GLY A CA 1
ATOM 756 C C . GLY A 1 97 ? -0.551 -0.443 33.081 1.00 69.75 97 GLY A C 1
ATOM 757 O O . GLY A 1 97 ? -1.152 -1.153 33.885 1.00 69.75 97 GLY A O 1
ATOM 758 N N . ARG A 1 98 ? 0.791 -0.412 33.046 1.00 55.34 98 ARG A N 1
ATOM 759 C CA . ARG A 1 98 ? 1.683 -1.253 33.878 1.00 55.34 98 ARG A CA 1
ATOM 760 C C . ARG A 1 98 ? 2.242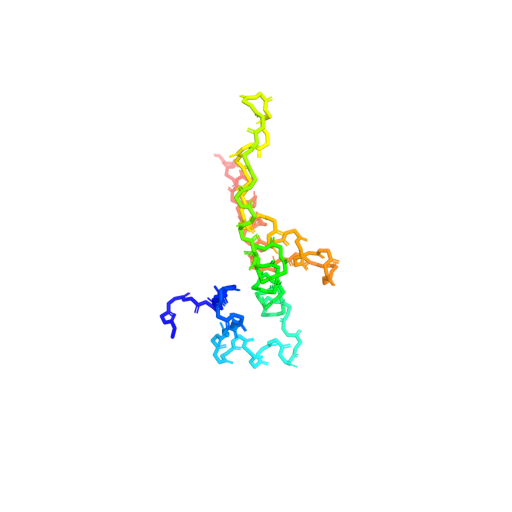 -0.565 35.135 1.00 55.34 98 ARG A C 1
ATOM 762 O O . ARG A 1 98 ? 3.320 -0.923 35.598 1.00 55.34 98 ARG A O 1
ATOM 769 N N . LYS A 1 99 ? 1.514 0.395 35.713 1.00 50.09 99 LYS A N 1
ATOM 770 C CA . LYS A 1 99 ? 1.797 0.916 37.062 1.00 50.09 99 LYS A CA 1
ATOM 771 C C . LYS A 1 99 ? 0.770 0.371 38.060 1.00 50.09 99 LYS A C 1
ATOM 773 O O . LYS A 1 99 ? -0.303 0.947 38.218 1.00 50.09 99 LYS A O 1
ATOM 778 N N . LYS A 1 100 ? 1.100 -0.741 38.714 1.00 47.25 100 LYS A N 1
ATOM 779 C CA . LYS A 1 100 ? 0.592 -1.102 40.042 1.00 47.25 100 LYS A CA 1
ATOM 780 C C . LYS A 1 100 ? 1.781 -1.480 40.903 1.00 47.25 100 LYS A C 1
ATOM 782 O O . LYS A 1 100 ? 2.643 -2.211 40.368 1.00 47.25 100 LYS A O 1
#